Protein AF-A0A8D8AN85-F1 (afdb_monomer_lite)

Organism: Culex pipiens (NCBI:txid7175)

pLDDT: mean 77.82, std 20.64, range [34.81, 96.94]

Sequence (160 aa):
MSGNPPTPKMPLSTSNVANVPRAAAPIHPDADTSFLEMVLDAHEATPARGIRVDQIRAFLRMRYQVPEATIEQILLPTIEFAVEAEMLLKVGGRKTLPQSWATRPNPSFVLKLLRRVRLEARAVLAAAAAAEGTTGGLKRKAGGEERTSPGGSGGKMARI

Secondary structure (DSSP, 8-state):
--PPPPPPPPP---TT-TTSPPPPPP-PPPTT--HHHHHHHHHHTS-TT-EEHHHHHHHHHHHS---HHHHHHHHHHHHHHHHHTTSEEEEES-TT-GGG-EEEE-HHHHHHHHHHHHHHHHHHHHHHHHHHHHHTT-----------------------

Structure (mmCIF, N/CA/C/O backbone):
data_AF-A0A8D8AN85-F1
#
_entry.id   AF-A0A8D8AN85-F1
#
loop_
_atom_site.group_PDB
_atom_site.id
_atom_site.type_symbol
_atom_site.label_atom_id
_atom_site.label_alt_id
_atom_site.label_comp_id
_atom_site.label_asym_id
_atom_site.label_entity_id
_atom_site.label_seq_id
_atom_site.pdbx_PDB_ins_code
_atom_site.Cartn_x
_atom_site.Cartn_y
_atom_site.Cartn_z
_atom_site.occupancy
_atom_site.B_iso_or_equiv
_atom_site.auth_seq_id
_atom_site.auth_comp_id
_atom_site.auth_asym_id
_atom_site.auth_atom_id
_atom_site.pdbx_PDB_model_num
ATOM 1 N N . MET A 1 1 ? -56.002 -37.310 34.630 1.00 50.75 1 MET A N 1
ATOM 2 C CA . MET A 1 1 ? -54.704 -37.111 33.953 1.00 50.75 1 MET A CA 1
ATOM 3 C C . MET A 1 1 ? -54.892 -37.409 32.476 1.00 50.75 1 MET A C 1
ATOM 5 O O . MET A 1 1 ? -55.300 -38.515 32.168 1.00 50.75 1 MET A O 1
ATOM 9 N N . SER A 1 2 ? -54.673 -36.440 31.588 1.00 44.78 2 SER A N 1
ATOM 10 C CA . SER A 1 2 ? -54.595 -36.683 30.139 1.00 44.78 2 SER A CA 1
ATOM 11 C C . SER A 1 2 ? -53.798 -35.543 29.510 1.00 44.78 2 SER A C 1
ATOM 13 O O . SER A 1 2 ? -54.338 -34.471 29.249 1.00 44.78 2 SER A O 1
ATOM 15 N N . GLY A 1 3 ? -52.487 -35.743 29.384 1.00 47.44 3 GLY A N 1
ATOM 16 C CA . GLY A 1 3 ? -51.592 -34.831 28.678 1.00 47.44 3 GLY A CA 1
ATOM 17 C C . GLY A 1 3 ? -51.562 -35.189 27.197 1.00 47.44 3 GLY A C 1
ATOM 18 O O . GLY A 1 3 ? -51.376 -36.353 26.852 1.00 47.44 3 GLY A O 1
ATOM 19 N N . ASN A 1 4 ? -51.744 -34.200 26.325 1.00 58.19 4 ASN A N 1
ATOM 20 C CA . ASN A 1 4 ? -51.480 -34.370 24.898 1.00 58.19 4 ASN A CA 1
ATOM 21 C C . ASN A 1 4 ? -49.977 -34.628 24.677 1.00 58.19 4 ASN A C 1
ATOM 23 O O . ASN A 1 4 ? -49.159 -33.947 25.303 1.00 58.19 4 ASN A O 1
ATOM 27 N N . PRO A 1 5 ? -49.584 -35.562 23.791 1.00 64.19 5 PRO A N 1
ATOM 28 C CA . PRO A 1 5 ? -48.179 -35.753 23.459 1.00 64.19 5 PRO A CA 1
ATOM 29 C C . PRO A 1 5 ? -47.661 -34.579 22.603 1.00 64.19 5 PRO A C 1
ATOM 31 O O . PRO A 1 5 ? -48.401 -34.056 21.764 1.00 64.19 5 PRO A O 1
ATOM 34 N N . PRO A 1 6 ? -46.401 -34.145 22.782 1.00 61.59 6 PRO A N 1
ATOM 35 C CA . PRO A 1 6 ? -45.819 -33.091 21.964 1.00 61.59 6 PRO A CA 1
ATOM 36 C C . PRO A 1 6 ? -45.509 -33.613 20.554 1.00 61.59 6 PRO A C 1
ATOM 38 O O . PRO A 1 6 ? -44.941 -34.690 20.378 1.00 61.59 6 PRO A O 1
ATOM 41 N N . THR A 1 7 ? -45.861 -32.828 19.538 1.00 62.62 7 THR A N 1
ATOM 42 C CA . THR A 1 7 ? -45.516 -33.093 18.134 1.00 62.62 7 THR A CA 1
ATOM 43 C C . THR A 1 7 ? -43.997 -33.045 17.915 1.00 62.62 7 THR A C 1
ATOM 45 O O . THR A 1 7 ? -43.341 -32.148 18.461 1.00 62.62 7 THR A O 1
ATOM 48 N N . PRO A 1 8 ? -43.416 -33.935 17.089 1.00 58.72 8 PRO A N 1
ATOM 49 C CA . PRO A 1 8 ? -41.987 -33.915 16.798 1.00 58.72 8 PRO A CA 1
ATOM 50 C C . PRO A 1 8 ? -41.618 -32.654 16.005 1.00 58.72 8 PRO A C 1
ATOM 52 O O . PRO A 1 8 ? -42.179 -32.373 14.946 1.00 58.72 8 PRO A O 1
ATOM 55 N N . LYS A 1 9 ? -40.661 -31.878 16.526 1.00 62.41 9 LYS A N 1
ATOM 56 C CA . LYS A 1 9 ? -40.075 -30.731 15.823 1.00 62.41 9 LYS A CA 1
ATOM 57 C C . LYS A 1 9 ? -39.279 -31.258 14.628 1.00 62.41 9 LYS A C 1
ATOM 59 O O . LYS A 1 9 ? -38.324 -32.007 14.818 1.00 62.41 9 LYS A O 1
ATOM 64 N N . MET A 1 10 ? -39.667 -30.872 13.412 1.00 55.31 10 MET A N 1
ATOM 65 C CA . MET A 1 10 ? -38.862 -31.130 12.216 1.00 55.31 10 MET A CA 1
ATOM 66 C C . MET A 1 10 ? -37.468 -30.504 12.398 1.00 55.31 10 MET A C 1
ATOM 68 O O . MET A 1 10 ? -37.383 -29.358 12.854 1.00 55.31 10 MET A O 1
ATOM 72 N N . PRO A 1 11 ? -36.374 -31.206 12.057 1.00 57.12 11 PRO A N 1
ATOM 73 C CA . PRO A 1 11 ? -35.061 -30.585 12.024 1.00 57.12 11 PRO A CA 1
ATOM 74 C C . PRO A 1 11 ? -35.061 -29.492 10.950 1.00 57.12 11 PRO A C 1
ATOM 76 O O . PRO A 1 11 ? -35.417 -29.732 9.796 1.00 57.12 11 PRO A O 1
ATOM 79 N N . LEU A 1 12 ? -34.683 -28.274 11.345 1.00 56.00 12 LEU A N 1
ATOM 80 C CA . LEU A 1 12 ? -34.448 -27.169 10.422 1.00 56.00 12 LEU A CA 1
ATOM 81 C C . LEU A 1 12 ? -33.347 -27.597 9.449 1.00 56.00 12 LEU A C 1
ATOM 83 O O . LEU A 1 12 ? -32.202 -27.809 9.844 1.00 56.00 12 LEU A O 1
ATOM 87 N N . SER A 1 13 ? -33.726 -27.759 8.185 1.00 48.78 13 SER A N 1
ATOM 88 C CA . SER A 1 13 ? -32.829 -28.102 7.089 1.00 48.78 13 SER A CA 1
ATOM 89 C C . SER A 1 13 ? -31.703 -27.064 7.009 1.00 48.78 13 SER A C 1
ATOM 91 O O . SER A 1 13 ? -31.940 -25.899 6.691 1.00 48.78 13 SER A O 1
ATOM 93 N N . THR A 1 14 ? -30.465 -27.463 7.307 1.00 56.78 14 THR A N 1
ATOM 94 C CA . THR A 1 14 ? -29.258 -26.611 7.296 1.00 56.78 14 THR A CA 1
ATOM 95 C C . THR A 1 14 ? -28.719 -26.373 5.877 1.00 56.78 14 THR A C 1
ATOM 97 O O . THR A 1 14 ? -27.522 -26.213 5.648 1.00 56.78 14 THR A O 1
ATOM 100 N N . SER A 1 15 ? -29.612 -26.324 4.890 1.00 52.38 15 SER A N 1
ATOM 101 C CA . SER A 1 15 ? -29.305 -26.369 3.457 1.00 52.38 15 SER A CA 1
ATOM 102 C C . SER A 1 15 ? -28.877 -25.024 2.840 1.00 52.38 15 SER A C 1
ATOM 104 O O . SER A 1 15 ? -29.110 -24.804 1.658 1.00 52.38 15 SER A O 1
ATOM 106 N N . ASN A 1 16 ? -28.240 -24.112 3.583 1.00 49.38 16 ASN A N 1
ATOM 107 C CA . ASN A 1 16 ? -27.803 -22.813 3.031 1.00 49.38 16 ASN A CA 1
ATOM 108 C C . ASN A 1 16 ? -26.327 -22.462 3.299 1.00 49.38 16 ASN A C 1
ATOM 110 O O . ASN A 1 16 ? -25.938 -21.302 3.202 1.00 49.38 16 ASN A O 1
ATOM 114 N N . VAL A 1 17 ? -25.471 -23.445 3.593 1.00 50.28 17 VAL A N 1
ATOM 115 C CA . VAL A 1 17 ? -24.022 -23.201 3.792 1.00 50.28 17 VAL A CA 1
ATOM 116 C C . VAL A 1 17 ? -23.246 -23.135 2.461 1.00 50.28 17 VAL A C 1
ATOM 118 O O . VAL A 1 17 ? -22.105 -22.687 2.424 1.00 50.28 17 VAL A O 1
ATOM 121 N N . ALA A 1 18 ? -23.858 -23.523 1.338 1.00 49.28 18 ALA A N 1
ATOM 122 C CA . ALA A 1 18 ? -23.151 -23.727 0.070 1.00 49.28 18 ALA A CA 1
ATOM 123 C C . ALA A 1 18 ? -22.724 -22.446 -0.677 1.00 49.28 18 ALA A C 1
ATOM 125 O O . ALA A 1 18 ? -22.017 -22.556 -1.673 1.00 49.28 18 ALA A O 1
ATOM 126 N N . ASN A 1 19 ? -23.122 -21.248 -0.226 1.00 46.88 19 ASN A N 1
ATOM 127 C CA . ASN A 1 19 ? -22.824 -19.997 -0.939 1.00 46.88 19 ASN A CA 1
ATOM 128 C C . ASN A 1 19 ? -22.096 -18.943 -0.091 1.00 46.88 19 ASN A C 1
ATOM 130 O O . ASN A 1 19 ? -22.122 -17.756 -0.409 1.00 46.88 19 ASN A O 1
ATOM 134 N N . VAL A 1 20 ? -21.450 -19.360 1.002 1.00 43.75 20 VAL A N 1
ATOM 135 C CA . VAL A 1 20 ? -20.512 -18.484 1.710 1.00 43.75 20 VAL A CA 1
ATOM 136 C C . VAL A 1 20 ? -19.201 -18.501 0.921 1.00 43.75 20 VAL A C 1
ATOM 138 O O . VAL A 1 20 ? -18.633 -19.585 0.754 1.00 43.75 20 VAL A O 1
ATOM 141 N N . PRO A 1 21 ? -18.697 -17.352 0.424 1.00 45.38 21 PRO A N 1
ATOM 142 C CA . PRO A 1 21 ? -17.372 -17.289 -0.176 1.00 45.38 21 PRO A CA 1
ATOM 143 C C . PRO A 1 21 ? -16.379 -17.902 0.806 1.00 45.38 21 PRO A C 1
ATOM 145 O O . PRO A 1 21 ? -16.277 -17.451 1.950 1.00 45.38 21 PRO A O 1
ATOM 148 N N . ARG A 1 22 ? -15.697 -18.973 0.389 1.00 50.25 22 ARG A N 1
ATOM 149 C CA . ARG A 1 22 ? -14.698 -19.646 1.218 1.00 50.25 22 ARG A CA 1
ATOM 150 C C . ARG A 1 22 ? -13.700 -18.584 1.669 1.00 50.25 22 ARG A C 1
ATOM 152 O O . ARG A 1 22 ? -13.060 -17.966 0.820 1.00 50.25 22 ARG A O 1
ATOM 159 N N . ALA A 1 23 ? -13.608 -18.350 2.980 1.00 57.19 23 ALA A N 1
ATOM 160 C CA . ALA A 1 23 ? -12.613 -17.446 3.539 1.00 57.19 23 ALA A CA 1
ATOM 161 C C . ALA A 1 23 ? -11.253 -17.841 2.952 1.00 57.19 23 ALA A C 1
ATOM 163 O O . ALA A 1 23 ? -10.874 -19.015 3.016 1.00 57.19 23 ALA A O 1
ATOM 164 N N . ALA A 1 24 ? -10.586 -16.897 2.287 1.00 62.91 24 ALA A N 1
ATOM 165 C CA . ALA A 1 24 ? -9.311 -17.163 1.645 1.00 62.91 24 ALA A CA 1
ATOM 166 C C . ALA A 1 24 ? -8.357 -17.733 2.706 1.00 62.91 24 ALA A C 1
ATOM 168 O O . ALA A 1 24 ? -8.213 -17.143 3.777 1.00 62.91 24 ALA A O 1
ATOM 169 N N . ALA A 1 25 ? -7.778 -18.910 2.445 1.00 69.06 25 ALA A N 1
ATOM 170 C CA . ALA A 1 25 ? -6.930 -19.602 3.416 1.00 69.06 25 ALA A CA 1
ATOM 171 C C . ALA A 1 25 ? -5.777 -18.689 3.876 1.00 69.06 25 ALA A C 1
ATOM 173 O O . ALA A 1 25 ? -5.333 -17.859 3.091 1.00 69.06 25 ALA A O 1
ATOM 174 N N . PRO A 1 26 ? -5.266 -18.796 5.104 1.00 76.50 26 PRO A N 1
ATOM 175 C CA . PRO A 1 26 ? -4.106 -18.003 5.498 1.00 76.50 26 PRO A CA 1
ATOM 176 C C . PRO A 1 26 ? -2.914 -18.222 4.547 1.00 76.50 26 PRO A C 1
ATOM 178 O O . PRO A 1 26 ? -2.685 -19.347 4.102 1.00 76.50 26 PRO A O 1
ATOM 181 N N . ILE A 1 27 ? -2.184 -17.155 4.223 1.00 79.12 27 ILE A N 1
ATOM 182 C CA . ILE A 1 27 ? -0.907 -17.191 3.503 1.00 79.12 27 ILE A CA 1
ATOM 183 C C . ILE A 1 27 ? 0.204 -16.915 4.513 1.00 79.12 27 ILE A C 1
ATOM 185 O O . ILE A 1 27 ? 0.104 -15.977 5.303 1.00 79.12 27 ILE A O 1
ATOM 189 N N . HIS A 1 28 ? 1.284 -17.687 4.449 1.00 72.38 28 HIS A N 1
ATOM 190 C CA . HIS A 1 28 ? 2.551 -17.263 5.030 1.00 72.38 28 HIS A CA 1
ATOM 191 C C . HIS A 1 28 ? 3.303 -16.433 3.986 1.00 72.38 28 HIS A C 1
ATOM 193 O O . HIS A 1 28 ? 3.537 -16.960 2.900 1.00 72.38 28 HIS A O 1
ATOM 199 N N . PRO A 1 29 ? 3.620 -15.157 4.267 1.00 75.62 29 PRO A N 1
ATOM 200 C CA . PRO A 1 29 ? 4.370 -14.335 3.326 1.00 75.62 29 PRO A CA 1
ATOM 201 C C . PRO A 1 29 ? 5.726 -14.988 3.032 1.00 75.62 29 PRO A C 1
ATOM 203 O O . PRO A 1 29 ? 6.343 -15.566 3.934 1.00 75.62 29 PRO A O 1
ATOM 206 N N . ASP A 1 30 ? 6.180 -14.900 1.782 1.00 79.25 30 ASP A N 1
ATOM 207 C CA . ASP A 1 30 ? 7.530 -15.324 1.418 1.00 79.25 30 ASP A CA 1
ATOM 208 C C . ASP A 1 30 ? 8.557 -14.440 2.144 1.00 79.25 30 ASP A C 1
ATOM 210 O O . ASP A 1 30 ? 8.244 -13.327 2.574 1.00 79.25 30 ASP A O 1
ATOM 214 N N . ALA A 1 31 ? 9.802 -14.910 2.273 1.00 73.75 31 ALA A N 1
ATOM 215 C CA . ALA A 1 31 ? 10.853 -14.173 2.986 1.00 73.75 31 ALA A CA 1
ATOM 216 C C . ALA A 1 31 ? 11.089 -12.753 2.430 1.00 73.75 31 ALA A C 1
ATOM 218 O O . ALA A 1 31 ? 11.493 -11.861 3.175 1.00 73.75 31 ALA A O 1
ATOM 219 N N . ASP A 1 32 ? 10.791 -12.552 1.146 1.00 79.62 32 ASP A N 1
ATOM 220 C CA . ASP A 1 32 ? 10.975 -11.287 0.440 1.00 79.62 32 ASP A CA 1
ATOM 221 C C . ASP A 1 32 ? 9.716 -10.402 0.437 1.00 79.62 32 ASP A C 1
ATOM 223 O O . ASP A 1 32 ? 9.782 -9.257 -0.006 1.00 79.62 32 ASP A O 1
ATOM 227 N N . THR A 1 33 ? 8.570 -10.896 0.933 1.00 84.56 33 THR A N 1
ATOM 228 C CA . THR A 1 33 ? 7.322 -10.119 0.930 1.00 84.56 33 THR A CA 1
ATOM 229 C C . THR A 1 33 ? 7.411 -8.971 1.929 1.00 84.56 33 THR A C 1
ATOM 231 O O . THR A 1 33 ? 7.499 -9.169 3.145 1.00 84.56 33 THR A O 1
ATOM 234 N N . SER A 1 34 ? 7.345 -7.740 1.428 1.00 91.88 34 SER A N 1
ATOM 235 C CA . SER A 1 34 ? 7.425 -6.559 2.286 1.00 91.88 34 SER A CA 1
ATOM 236 C C . SER A 1 34 ? 6.095 -6.267 2.993 1.00 91.88 34 SER A C 1
ATOM 238 O O . SER A 1 34 ? 5.009 -6.611 2.525 1.00 91.88 34 SER A O 1
ATOM 240 N N . PHE A 1 35 ? 6.143 -5.557 4.127 1.00 93.88 35 PHE A N 1
ATOM 241 C CA . PHE A 1 35 ? 4.910 -5.143 4.810 1.00 93.88 35 PHE A CA 1
ATOM 242 C C . PHE A 1 35 ? 4.037 -4.224 3.943 1.00 93.88 35 PHE A C 1
ATOM 244 O O . PHE A 1 35 ? 2.809 -4.287 3.999 1.00 93.88 35 PHE A O 1
ATOM 251 N N . LEU A 1 36 ? 4.670 -3.407 3.099 1.00 94.81 36 LEU A N 1
ATOM 252 C CA . LEU A 1 36 ? 3.977 -2.571 2.129 1.00 94.81 36 LEU A CA 1
ATOM 253 C C . LEU A 1 36 ? 3.245 -3.409 1.076 1.00 94.81 36 LEU A C 1
ATOM 255 O O . LEU A 1 36 ? 2.103 -3.092 0.762 1.00 94.81 36 LEU A O 1
ATOM 259 N N . GLU A 1 37 ? 3.851 -4.484 0.571 1.00 94.00 37 GLU A N 1
ATOM 260 C CA . GLU A 1 37 ? 3.186 -5.410 -0.357 1.00 94.00 37 GLU A CA 1
ATOM 261 C C . GLU A 1 37 ? 1.944 -6.032 0.275 1.00 94.00 37 GLU A C 1
ATOM 263 O O . GLU A 1 37 ? 0.865 -5.935 -0.297 1.00 94.00 37 GLU A O 1
ATOM 268 N N . MET A 1 38 ? 2.037 -6.518 1.516 1.00 95.06 38 MET A N 1
ATOM 269 C CA . MET A 1 38 ? 0.866 -7.049 2.226 1.00 95.06 38 MET A CA 1
ATOM 270 C C . MET A 1 38 ? -0.257 -6.006 2.389 1.00 95.06 38 MET A C 1
ATOM 272 O O . MET A 1 38 ? -1.446 -6.335 2.337 1.00 95.06 38 MET A O 1
ATOM 276 N N . VAL A 1 39 ? 0.099 -4.730 2.584 1.00 95.19 39 VAL A N 1
ATOM 277 C CA . VAL A 1 39 ? -0.860 -3.614 2.614 1.00 95.19 39 VAL A CA 1
ATOM 278 C C . VAL A 1 39 ? -1.465 -3.360 1.230 1.00 95.19 39 VAL A C 1
ATOM 280 O O . VAL A 1 39 ? -2.663 -3.083 1.135 1.00 95.19 39 VAL A O 1
ATOM 283 N N . LEU A 1 40 ? -0.678 -3.437 0.157 1.00 93.69 40 LEU A N 1
ATOM 284 C CA . LEU A 1 40 ? -1.161 -3.283 -1.218 1.00 93.69 40 LEU A CA 1
ATOM 285 C C . LEU A 1 40 ? -2.085 -4.439 -1.626 1.00 93.69 40 LEU A C 1
ATOM 287 O O . LEU A 1 40 ? -3.133 -4.177 -2.214 1.00 93.69 40 LEU A O 1
ATOM 291 N N . ASP A 1 41 ? -1.801 -5.666 -1.198 1.00 93.81 41 ASP A N 1
ATOM 292 C CA . ASP A 1 41 ? -2.677 -6.823 -1.416 1.00 93.81 41 ASP A CA 1
ATOM 293 C C . ASP A 1 41 ? -4.045 -6.636 -0.756 1.00 93.81 41 ASP A C 1
ATOM 295 O O . ASP A 1 41 ? -5.077 -7.014 -1.313 1.00 93.81 41 ASP A O 1
ATOM 299 N N . ALA A 1 42 ? -4.092 -5.991 0.416 1.00 94.50 42 ALA A N 1
ATOM 300 C CA . ALA A 1 42 ? -5.360 -5.648 1.057 1.00 94.50 42 ALA A CA 1
ATOM 301 C C . ALA A 1 42 ? -6.208 -4.716 0.171 1.00 94.50 42 ALA A C 1
ATOM 303 O O . ALA A 1 42 ? -7.437 -4.838 0.125 1.00 94.50 42 ALA A O 1
ATOM 304 N N . HIS A 1 43 ? -5.561 -3.793 -0.550 1.00 93.94 43 HIS A N 1
ATOM 305 C CA . HIS A 1 43 ? -6.238 -2.911 -1.498 1.00 93.94 43 HIS A CA 1
ATOM 306 C C . HIS A 1 43 ? -6.704 -3.664 -2.746 1.00 93.94 43 HIS A C 1
ATOM 308 O O . HIS A 1 43 ? -7.794 -3.373 -3.231 1.00 93.94 43 HIS A O 1
ATOM 314 N N . GLU A 1 44 ? -5.922 -4.623 -3.245 1.00 91.31 44 GLU A N 1
ATOM 315 C CA . GLU A 1 44 ? -6.310 -5.473 -4.378 1.00 91.31 44 GLU A CA 1
ATOM 316 C C . GLU A 1 44 ? -7.513 -6.365 -4.035 1.00 91.31 44 GLU A C 1
ATOM 318 O O . GLU A 1 44 ? -8.443 -6.502 -4.829 1.00 91.31 44 GLU A O 1
ATOM 323 N N . ALA A 1 45 ? -7.551 -6.899 -2.813 1.00 89.81 45 ALA A N 1
ATOM 324 C CA . ALA A 1 45 ? -8.644 -7.736 -2.327 1.00 89.81 45 ALA A CA 1
ATOM 325 C C . ALA A 1 45 ? -9.950 -6.966 -2.036 1.00 89.81 45 ALA A C 1
ATOM 327 O O . ALA A 1 45 ? -10.972 -7.585 -1.722 1.00 89.81 45 ALA A O 1
ATOM 328 N N . THR A 1 46 ? -9.943 -5.630 -2.113 1.00 85.56 46 THR A N 1
ATOM 329 C CA . THR A 1 46 ? -11.075 -4.776 -1.725 1.00 85.56 46 THR A CA 1
ATOM 330 C C . THR A 1 46 ? -11.653 -4.022 -2.931 1.00 85.56 46 THR A C 1
ATOM 332 O O . THR A 1 46 ? -10.910 -3.580 -3.805 1.00 85.56 46 THR A O 1
ATOM 335 N N . PRO A 1 47 ? -12.983 -3.803 -3.007 1.00 74.62 47 PRO A N 1
ATOM 336 C CA . PRO A 1 47 ? -13.590 -3.045 -4.101 1.00 74.62 47 PRO A CA 1
ATOM 337 C C . PRO A 1 47 ? -13.023 -1.623 -4.264 1.00 74.62 47 PRO A C 1
ATOM 339 O O . PRO A 1 47 ? -12.660 -0.957 -3.295 1.00 74.62 47 PRO A O 1
ATOM 342 N N . ALA A 1 48 ? -13.070 -1.101 -5.495 1.00 73.88 48 ALA A N 1
ATOM 343 C CA . ALA A 1 48 ? -12.385 0.121 -5.954 1.00 73.88 48 ALA A CA 1
ATOM 344 C C . ALA A 1 48 ? -12.705 1.451 -5.225 1.00 73.88 48 ALA A C 1
ATOM 346 O O . ALA A 1 48 ? -12.147 2.496 -5.569 1.00 73.88 48 ALA A O 1
ATOM 347 N N . ARG A 1 49 ? -13.599 1.457 -4.229 1.00 83.62 49 ARG A N 1
ATOM 348 C CA . ARG A 1 49 ? -13.975 2.660 -3.460 1.00 83.62 49 ARG A CA 1
ATOM 349 C C . ARG A 1 49 ? -12.944 3.051 -2.394 1.00 83.62 49 ARG A C 1
ATOM 351 O O . ARG A 1 49 ? -13.061 4.129 -1.819 1.00 83.62 49 ARG A O 1
ATOM 358 N N . GLY A 1 50 ? -11.932 2.214 -2.181 1.00 89.62 50 GLY A N 1
ATOM 359 C CA . GLY A 1 50 ? -10.916 2.382 -1.150 1.00 89.62 50 GLY A CA 1
ATOM 360 C C . GLY A 1 50 ? -11.217 1.556 0.097 1.00 89.62 50 GLY A C 1
ATOM 361 O O . GLY A 1 50 ? -12.347 1.122 0.323 1.00 89.62 50 GLY A O 1
ATOM 362 N N . ILE A 1 51 ? -10.182 1.341 0.897 1.00 95.38 51 ILE A N 1
ATOM 363 C CA . ILE A 1 51 ? -10.188 0.499 2.092 1.00 95.38 51 ILE A CA 1
ATOM 364 C C . ILE A 1 51 ? -9.813 1.343 3.313 1.00 95.38 51 ILE A C 1
ATOM 366 O O . ILE A 1 51 ? -8.954 2.222 3.227 1.00 95.38 51 ILE A O 1
ATOM 370 N N . ARG A 1 52 ? -10.483 1.121 4.449 1.00 96.00 52 ARG A N 1
ATOM 371 C CA . ARG A 1 52 ? -10.133 1.790 5.713 1.00 96.00 52 ARG A CA 1
ATOM 372 C C . ARG A 1 52 ? -8.929 1.134 6.376 1.00 96.00 52 ARG A C 1
ATOM 374 O O . ARG A 1 52 ? -8.768 -0.080 6.283 1.00 96.00 52 ARG A O 1
ATOM 381 N N . VAL A 1 53 ? -8.152 1.902 7.134 1.00 95.75 53 VAL A N 1
ATOM 382 C CA . VAL A 1 53 ? -6.992 1.385 7.886 1.00 95.75 53 VAL A CA 1
ATOM 383 C C . VAL A 1 53 ? -7.368 0.226 8.819 1.00 95.75 53 VAL A C 1
ATOM 385 O O . VAL A 1 53 ? -6.673 -0.784 8.866 1.00 95.75 53 VAL A O 1
ATOM 388 N N . ASP A 1 54 ? -8.508 0.306 9.500 1.00 95.06 54 ASP A N 1
ATOM 389 C CA . ASP A 1 54 ? -9.052 -0.764 10.348 1.00 95.06 54 ASP A CA 1
ATOM 390 C C . ASP A 1 54 ? -9.392 -2.045 9.559 1.00 95.06 54 ASP A C 1
ATOM 392 O O . ASP A 1 54 ? -9.244 -3.154 10.077 1.00 95.06 54 ASP A O 1
ATOM 396 N N . GLN A 1 55 ? -9.781 -1.918 8.287 1.00 95.19 55 GLN A N 1
ATOM 397 C CA . GLN A 1 55 ? -10.002 -3.064 7.400 1.00 95.19 55 GLN A CA 1
ATOM 398 C C . GLN A 1 55 ? -8.679 -3.655 6.898 1.00 95.19 55 GLN A C 1
ATOM 400 O O . GLN A 1 55 ? -8.559 -4.876 6.853 1.00 95.19 55 GLN A O 1
ATOM 405 N N . ILE A 1 56 ? -7.675 -2.820 6.598 1.00 96.06 56 ILE A N 1
ATOM 406 C CA . ILE A 1 56 ? -6.315 -3.284 6.271 1.00 96.06 56 ILE A CA 1
ATOM 407 C C . ILE A 1 56 ? -5.744 -4.073 7.456 1.00 96.06 56 ILE A C 1
ATOM 409 O O . ILE A 1 56 ? -5.284 -5.196 7.284 1.00 96.06 56 ILE A O 1
ATOM 413 N N . ARG A 1 57 ? -5.856 -3.542 8.681 1.00 96.06 57 ARG A N 1
ATOM 414 C CA . ARG A 1 57 ? -5.455 -4.235 9.917 1.00 96.06 57 ARG A CA 1
ATOM 415 C C . ARG A 1 57 ? -6.107 -5.616 10.026 1.00 96.06 57 ARG A C 1
ATOM 417 O O . ARG A 1 57 ? -5.427 -6.603 10.294 1.00 96.06 57 ARG A O 1
ATOM 424 N N . ALA A 1 58 ? -7.422 -5.696 9.812 1.00 94.75 58 ALA A N 1
ATOM 425 C CA . ALA A 1 58 ? -8.142 -6.967 9.847 1.00 94.75 58 ALA A CA 1
ATOM 426 C C . ALA A 1 58 ? -7.669 -7.930 8.746 1.00 94.75 58 ALA A C 1
ATOM 428 O O . ALA A 1 58 ? -7.494 -9.117 9.014 1.00 94.75 58 ALA A O 1
ATOM 429 N N . PHE A 1 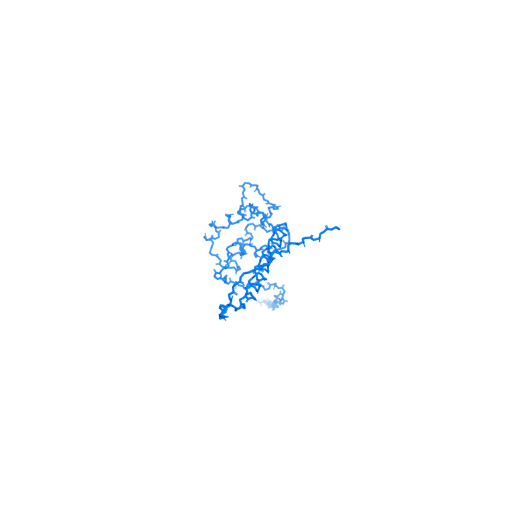59 ? -7.412 -7.429 7.537 1.00 94.94 59 PHE A N 1
ATOM 430 C CA . PHE A 1 59 ? -6.881 -8.227 6.436 1.00 94.94 59 PHE A CA 1
ATOM 431 C C . PHE A 1 59 ? -5.512 -8.824 6.779 1.00 94.94 59 PHE A C 1
ATOM 433 O O . PHE A 1 59 ? -5.334 -10.029 6.649 1.00 94.94 59 PHE A O 1
ATOM 440 N N . LEU A 1 60 ? -4.580 -8.022 7.299 1.00 95.12 60 LEU A N 1
ATOM 441 C CA . LEU A 1 60 ? -3.239 -8.478 7.685 1.00 95.12 60 LEU A CA 1
ATOM 442 C C . LEU A 1 60 ? -3.282 -9.568 8.766 1.00 95.12 60 LEU A C 1
ATOM 444 O O . LEU A 1 60 ? -2.563 -10.562 8.672 1.00 95.12 60 LEU A O 1
ATOM 448 N N . ARG A 1 61 ? -4.177 -9.434 9.753 1.00 94.69 61 ARG A N 1
ATOM 449 C CA . ARG A 1 61 ? -4.395 -10.472 10.773 1.00 94.69 61 ARG A CA 1
ATOM 450 C C . ARG A 1 61 ? -4.946 -11.767 10.192 1.00 94.69 61 ARG A C 1
ATOM 452 O O . ARG A 1 61 ? -4.502 -12.846 10.562 1.00 94.69 61 ARG A O 1
ATOM 459 N N . MET A 1 62 ? -5.948 -11.671 9.325 1.00 91.56 62 MET A N 1
ATOM 460 C CA . MET A 1 62 ? -6.681 -12.849 8.857 1.00 91.56 62 MET A CA 1
ATOM 461 C C . MET A 1 62 ? -5.951 -13.569 7.721 1.00 91.56 62 MET A C 1
ATOM 463 O O . MET A 1 62 ? -5.924 -14.797 7.690 1.00 91.56 62 MET A O 1
ATOM 467 N N . ARG A 1 63 ? -5.369 -12.808 6.788 1.00 90.62 63 ARG A N 1
ATOM 468 C CA . ARG A 1 63 ? -4.709 -13.333 5.591 1.00 90.62 63 ARG A CA 1
ATOM 469 C C . ARG A 1 63 ? -3.261 -13.704 5.861 1.00 90.62 63 ARG A C 1
ATOM 471 O O . ARG A 1 63 ? -2.878 -14.796 5.477 1.00 90.62 63 ARG A O 1
ATOM 478 N N . TYR A 1 64 ? -2.502 -12.839 6.530 1.00 91.00 64 TYR A N 1
ATOM 479 C CA . TYR A 1 64 ? -1.058 -13.009 6.735 1.00 91.00 64 TYR A CA 1
ATOM 480 C C . TYR A 1 64 ? -0.675 -13.434 8.157 1.00 91.00 64 TYR A C 1
ATOM 482 O O . TYR A 1 64 ? 0.499 -13.666 8.429 1.00 91.00 64 TYR A O 1
ATOM 490 N N . GLN A 1 65 ? -1.649 -13.535 9.072 1.00 91.94 65 GLN A N 1
ATOM 491 C CA . GLN A 1 65 ? -1.426 -13.887 10.481 1.00 91.94 65 GLN A CA 1
ATOM 492 C C . GLN A 1 65 ? -0.383 -12.998 11.176 1.00 91.94 65 GLN A C 1
ATO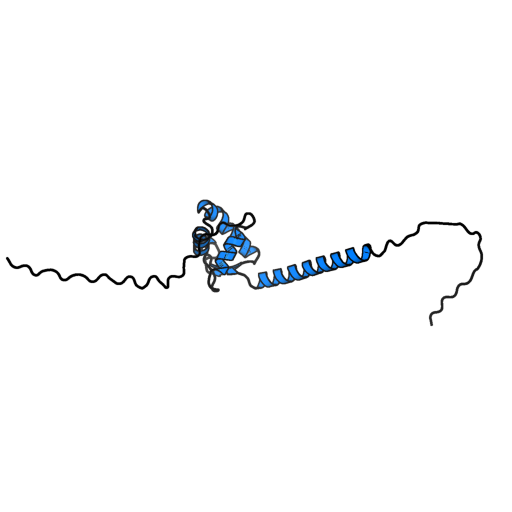M 494 O O . GLN A 1 65 ? 0.299 -13.430 12.104 1.00 91.94 65 GLN A O 1
ATOM 499 N N . VAL A 1 66 ? -0.264 -11.738 10.742 1.00 92.06 66 VAL A N 1
ATOM 500 C CA . VAL A 1 66 ? 0.697 -10.805 11.335 1.00 92.06 66 VAL A CA 1
ATOM 501 C C . VAL A 1 66 ? 0.297 -10.530 12.793 1.00 92.06 66 VAL A C 1
ATOM 503 O O . VAL A 1 66 ? -0.877 -10.234 13.048 1.00 92.06 66 VAL A O 1
ATOM 506 N N . PRO A 1 67 ? 1.234 -10.595 13.760 1.00 94.38 67 PRO A N 1
ATOM 507 C CA . PRO A 1 67 ? 0.940 -10.279 15.154 1.00 94.38 67 PRO A CA 1
ATOM 508 C C . PRO A 1 67 ? 0.402 -8.853 15.319 1.00 94.38 67 PRO A C 1
ATOM 510 O O . PRO A 1 67 ? 0.952 -7.913 14.747 1.00 94.38 67 PRO A O 1
ATOM 513 N N . GLU A 1 68 ? -0.632 -8.665 16.148 1.00 93.31 68 GLU A N 1
ATOM 514 C CA . GLU A 1 68 ? -1.259 -7.344 16.346 1.00 93.31 68 GLU A CA 1
ATOM 515 C C . GLU A 1 68 ? -0.237 -6.292 16.804 1.00 93.31 68 GLU A C 1
ATOM 517 O O . GLU A 1 68 ? -0.222 -5.189 16.269 1.00 93.31 68 GLU A O 1
ATOM 522 N N . ALA A 1 69 ? 0.685 -6.662 17.700 1.00 94.25 69 ALA A N 1
ATOM 523 C CA . ALA A 1 69 ? 1.756 -5.776 18.161 1.00 94.25 69 ALA A CA 1
ATOM 524 C C . ALA A 1 69 ? 2.634 -5.260 17.008 1.00 94.25 69 ALA A C 1
ATOM 526 O O . ALA A 1 69 ? 3.025 -4.096 16.996 1.00 94.25 69 ALA A O 1
ATOM 527 N N . THR A 1 70 ? 2.913 -6.109 16.016 1.00 94.88 70 THR A N 1
ATOM 528 C CA . THR A 1 70 ? 3.650 -5.714 14.814 1.00 94.88 70 THR A CA 1
ATOM 529 C C . THR A 1 70 ? 2.813 -4.756 13.976 1.00 94.88 70 THR A C 1
ATOM 531 O O . THR A 1 70 ? 3.301 -3.693 13.607 1.00 94.88 70 THR A O 1
ATOM 534 N N . ILE A 1 71 ? 1.539 -5.081 13.723 1.00 95.88 71 ILE A N 1
ATOM 535 C CA . ILE A 1 71 ? 0.644 -4.229 12.925 1.00 95.88 71 ILE A CA 1
ATOM 536 C C . ILE A 1 71 ? 0.514 -2.833 13.548 1.00 95.88 71 ILE A C 1
ATOM 538 O O . ILE A 1 71 ? 0.582 -1.838 12.829 1.00 95.88 71 ILE A O 1
ATOM 542 N N . GLU A 1 72 ? 0.362 -2.734 14.869 1.00 93.38 72 GLU A N 1
ATOM 543 C CA . GLU A 1 72 ? 0.250 -1.447 15.565 1.00 93.38 72 GLU A CA 1
ATOM 544 C C . GLU A 1 72 ? 1.501 -0.578 15.430 1.00 93.38 72 GLU A C 1
ATOM 546 O O . GLU A 1 72 ? 1.382 0.643 15.331 1.00 93.38 72 GLU A O 1
ATOM 551 N N . GLN A 1 73 ? 2.681 -1.195 15.370 1.00 95.31 73 GLN A N 1
ATOM 552 C CA . GLN A 1 73 ? 3.946 -0.479 15.228 1.00 95.31 73 GLN A CA 1
ATOM 553 C C . GLN A 1 73 ? 4.171 0.050 13.809 1.00 95.31 73 GLN A C 1
ATOM 555 O O . GLN A 1 73 ? 4.689 1.153 13.653 1.00 95.31 73 GLN A O 1
ATOM 560 N N . ILE A 1 74 ? 3.802 -0.717 12.776 1.00 96.62 74 ILE A N 1
ATOM 561 C CA . ILE A 1 74 ? 4.267 -0.433 11.405 1.00 96.62 74 ILE A CA 1
ATOM 562 C C . ILE A 1 74 ? 3.165 -0.068 10.410 1.00 96.62 74 ILE A C 1
ATOM 564 O O . ILE A 1 74 ? 3.473 0.512 9.368 1.00 96.62 74 ILE A O 1
ATOM 568 N N . LEU A 1 75 ? 1.884 -0.325 10.705 1.00 96.31 75 LEU A N 1
ATOM 569 C CA . LEU A 1 75 ? 0.806 -0.043 9.751 1.00 96.31 75 LEU A CA 1
ATOM 570 C C . LEU A 1 75 ? 0.654 1.445 9.445 1.00 96.31 75 LEU A C 1
ATOM 572 O O . LEU A 1 75 ? 0.616 1.814 8.274 1.00 96.31 75 LEU A O 1
A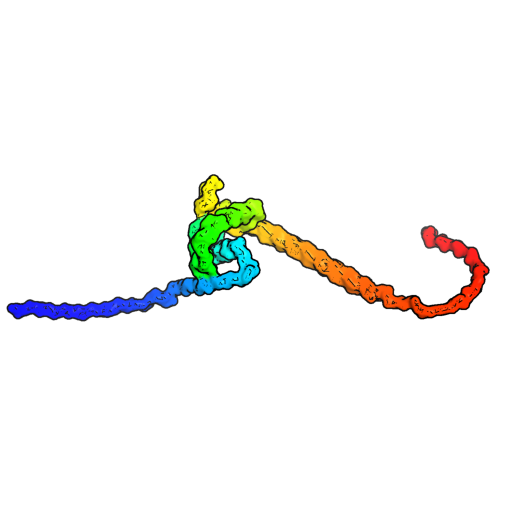TOM 576 N N . LEU A 1 76 ? 0.560 2.295 10.470 1.00 96.31 76 LEU A N 1
ATOM 577 C CA . LEU A 1 76 ? 0.364 3.730 10.245 1.00 96.31 76 LEU A CA 1
ATOM 578 C C . LEU A 1 76 ? 1.556 4.366 9.514 1.00 96.31 76 LEU A C 1
ATOM 580 O O . LEU A 1 76 ? 1.301 4.966 8.470 1.00 96.31 76 LEU A O 1
ATOM 584 N N . PRO A 1 77 ? 2.822 4.147 9.935 1.00 96.19 77 PRO A N 1
ATOM 585 C CA . PRO A 1 77 ? 3.975 4.657 9.193 1.00 96.19 77 PRO A CA 1
ATOM 586 C C . PRO A 1 77 ? 4.014 4.180 7.737 1.00 96.19 77 PRO A C 1
ATOM 588 O O . PRO A 1 77 ? 4.339 4.952 6.840 1.00 96.19 77 PRO A O 1
ATOM 591 N N . THR A 1 78 ? 3.632 2.924 7.474 1.00 96.94 78 THR A N 1
ATOM 592 C CA . THR A 1 78 ? 3.587 2.384 6.104 1.00 96.94 78 THR A CA 1
ATOM 593 C C . THR A 1 78 ? 2.531 3.089 5.252 1.00 96.94 78 THR A C 1
ATOM 595 O O . THR A 1 78 ? 2.787 3.409 4.092 1.00 96.94 78 THR A O 1
ATOM 598 N N . ILE A 1 79 ? 1.342 3.343 5.807 1.00 96.56 79 ILE A N 1
ATOM 599 C CA . ILE A 1 79 ? 0.263 4.047 5.101 1.00 96.56 79 ILE A CA 1
ATOM 600 C C . ILE A 1 79 ? 0.635 5.508 4.845 1.00 96.56 79 ILE A C 1
ATOM 602 O O . ILE A 1 79 ? 0.396 6.004 3.746 1.00 96.56 79 ILE A O 1
ATOM 606 N N . GLU A 1 80 ? 1.225 6.187 5.828 1.00 95.88 80 GLU A N 1
ATOM 607 C CA . GLU A 1 80 ? 1.712 7.562 5.682 1.00 95.88 80 GLU A CA 1
ATOM 608 C C . GLU A 1 80 ? 2.762 7.649 4.578 1.00 95.88 80 GLU A C 1
ATOM 610 O O . GLU A 1 80 ? 2.564 8.389 3.614 1.00 95.88 80 GLU A O 1
ATOM 615 N N . PHE A 1 81 ? 3.790 6.798 4.641 1.00 95.94 81 PHE A N 1
ATOM 616 C CA . PHE A 1 81 ? 4.813 6.698 3.605 1.00 95.94 81 PHE A CA 1
ATOM 617 C C . PHE A 1 81 ? 4.206 6.452 2.220 1.00 95.94 81 PHE A C 1
ATOM 619 O O . PHE A 1 81 ? 4.538 7.141 1.259 1.00 95.94 81 PHE A O 1
ATOM 626 N N . ALA A 1 82 ? 3.286 5.494 2.097 1.00 95.69 82 ALA A N 1
ATOM 627 C CA . ALA A 1 82 ? 2.679 5.159 0.814 1.00 95.69 82 ALA A CA 1
ATOM 628 C C . ALA A 1 82 ? 1.822 6.307 0.250 1.00 95.69 82 ALA A C 1
ATOM 630 O O . ALA A 1 82 ? 1.718 6.455 -0.968 1.00 95.69 82 ALA A O 1
ATOM 631 N N . VAL A 1 83 ? 1.208 7.130 1.103 1.00 95.38 83 VAL A N 1
ATOM 632 C CA . VAL A 1 83 ? 0.488 8.338 0.675 1.00 95.38 83 VAL A CA 1
ATOM 633 C C . VAL A 1 83 ? 1.465 9.444 0.264 1.00 95.38 83 VAL A C 1
ATOM 635 O O . VAL A 1 83 ? 1.262 10.066 -0.777 1.00 95.38 83 VAL A O 1
ATOM 638 N N . GLU A 1 84 ? 2.533 9.666 1.030 1.00 94.88 84 GLU A N 1
ATOM 639 C CA . GLU A 1 84 ? 3.577 10.660 0.732 1.00 94.88 84 GLU A CA 1
ATOM 640 C C . GLU A 1 84 ? 4.340 10.342 -0.558 1.00 94.88 84 GLU A C 1
ATOM 642 O O . GLU A 1 84 ? 4.589 11.228 -1.374 1.00 94.88 84 GLU A O 1
ATOM 647 N N . ALA A 1 85 ? 4.631 9.063 -0.796 1.00 94.50 85 ALA A N 1
ATOM 648 C CA . ALA A 1 85 ? 5.232 8.557 -2.028 1.00 94.50 85 ALA A CA 1
ATOM 649 C C . ALA A 1 85 ? 4.243 8.507 -3.211 1.00 94.50 85 ALA A C 1
ATOM 651 O O . ALA A 1 85 ? 4.571 7.997 -4.284 1.00 94.50 85 ALA A O 1
ATOM 652 N N . GLU A 1 86 ? 3.020 9.011 -3.022 1.00 94.81 86 GLU A N 1
ATOM 653 C CA . GLU A 1 86 ? 1.925 9.002 -3.990 1.00 94.81 86 GLU A CA 1
ATOM 654 C C . GLU A 1 86 ? 1.519 7.600 -4.476 1.00 94.81 86 GLU A C 1
ATOM 656 O O . GLU A 1 86 ? 0.847 7.485 -5.501 1.00 94.81 86 GLU A O 1
ATOM 661 N N . MET A 1 87 ? 1.884 6.528 -3.771 1.00 94.81 87 MET A N 1
ATOM 662 C CA . MET A 1 87 ? 1.472 5.154 -4.091 1.00 94.81 87 MET A CA 1
ATOM 663 C C . MET A 1 87 ? -0.013 4.944 -3.791 1.00 94.81 87 MET A C 1
ATOM 665 O O . MET A 1 87 ? -0.733 4.291 -4.552 1.00 94.81 87 MET A O 1
ATOM 669 N N . LEU A 1 88 ? -0.479 5.539 -2.692 1.00 95.12 88 LEU A N 1
ATOM 670 C CA . LEU A 1 88 ? -1.867 5.529 -2.256 1.00 95.12 88 LEU A CA 1
ATOM 671 C C . LEU A 1 88 ? -2.470 6.934 -2.309 1.00 95.12 88 LEU A C 1
ATOM 673 O O . LEU A 1 88 ? -1.834 7.937 -2.003 1.00 95.12 88 LEU A O 1
ATOM 677 N N . LEU A 1 89 ? -3.751 7.000 -2.659 1.00 94.56 89 LEU A N 1
ATOM 678 C CA . LEU A 1 89 ? -4.575 8.194 -2.544 1.00 94.56 89 LEU A CA 1
ATOM 679 C C . LEU A 1 89 ? -5.450 8.084 -1.306 1.00 94.56 89 LEU A C 1
ATOM 681 O O . LEU A 1 89 ? -6.229 7.138 -1.172 1.00 94.56 89 LEU A O 1
ATOM 685 N N . LYS A 1 90 ? -5.403 9.106 -0.455 1.00 95.19 90 LYS A N 1
ATOM 686 C CA . LYS A 1 90 ? -6.385 9.276 0.609 1.00 95.19 90 LYS A CA 1
ATOM 687 C C . LYS A 1 90 ? -7.730 9.714 0.018 1.00 95.19 90 LYS A C 1
ATOM 689 O O . LYS A 1 90 ? -7.838 10.790 -0.563 1.00 95.19 90 LYS A O 1
ATOM 694 N N . VAL A 1 91 ? -8.763 8.900 0.217 1.00 94.12 91 VAL A N 1
ATOM 695 C CA . VAL A 1 91 ? -10.131 9.131 -0.287 1.00 94.12 91 VAL A CA 1
ATOM 696 C C . VAL A 1 91 ? -11.156 9.411 0.810 1.00 94.12 91 VAL A C 1
ATOM 698 O O . VAL A 1 91 ? -12.276 9.811 0.511 1.00 94.12 91 VAL A O 1
ATOM 701 N N . GLY A 1 92 ? -10.785 9.249 2.082 1.00 93.94 92 GLY A N 1
ATOM 702 C CA . GLY A 1 92 ? -11.663 9.545 3.214 1.00 93.94 92 GLY A CA 1
ATOM 703 C C . GLY A 1 92 ? -10.915 9.663 4.540 1.00 93.94 92 GLY A C 1
ATOM 704 O O . GLY A 1 92 ? -9.715 9.394 4.614 1.00 93.94 92 GLY A O 1
ATOM 705 N N . GLY A 1 93 ? -11.629 10.079 5.590 1.00 93.06 93 GLY A N 1
ATOM 706 C CA . GLY A 1 93 ? -11.093 10.205 6.952 1.00 93.06 93 GLY A CA 1
ATOM 707 C C . GLY A 1 93 ? -10.518 11.581 7.305 1.00 93.06 93 GLY A C 1
ATOM 708 O O . GLY A 1 93 ? -10.298 12.447 6.451 1.00 93.06 93 GLY A O 1
ATOM 709 N N . ARG A 1 94 ? -10.237 11.803 8.593 1.00 91.00 94 ARG A N 1
ATOM 710 C CA . ARG A 1 94 ? -9.769 13.103 9.115 1.00 91.00 94 ARG A CA 1
ATOM 711 C C . ARG A 1 94 ? -8.314 13.356 8.726 1.00 91.00 94 ARG A C 1
ATOM 713 O O . ARG A 1 94 ? -7.501 12.444 8.766 1.00 91.00 94 ARG A O 1
ATOM 720 N N . LYS A 1 95 ? -7.959 14.581 8.315 1.00 84.19 95 LYS A N 1
ATOM 721 C CA . LYS A 1 95 ? -6.592 14.924 7.849 1.00 84.19 95 LYS A CA 1
ATOM 722 C C . LYS A 1 95 ? -5.506 14.609 8.876 1.00 84.19 95 LYS A C 1
ATOM 724 O O . LYS A 1 95 ? -4.513 14.012 8.505 1.00 84.19 95 LYS A O 1
ATOM 729 N N . THR A 1 96 ? -5.749 14.918 10.139 1.00 88.44 96 THR A N 1
ATOM 730 C CA . THR A 1 96 ? -4.784 14.773 11.237 1.00 88.44 96 THR A CA 1
ATOM 731 C C . THR A 1 96 ? -4.815 13.409 11.929 1.00 88.44 96 THR A C 1
ATOM 733 O O . THR A 1 96 ? -4.135 13.231 12.930 1.00 88.44 96 THR A O 1
ATOM 736 N N . LEU A 1 97 ? -5.635 12.463 11.450 1.00 92.12 97 LEU A N 1
ATOM 737 C CA . LEU A 1 97 ? -5.874 11.188 12.132 1.00 92.12 97 LEU A CA 1
ATOM 738 C C . LEU A 1 97 ? -5.695 10.005 11.159 1.00 92.12 97 LEU A C 1
ATOM 740 O O . LEU A 1 97 ? -6.700 9.531 10.610 1.00 92.12 97 LEU A O 1
ATOM 744 N N . PRO A 1 98 ? -4.445 9.562 10.914 1.00 89.56 98 PRO A N 1
ATOM 745 C CA . PRO A 1 98 ? -4.087 8.485 9.981 1.00 89.56 98 PRO A CA 1
ATOM 746 C C . PRO A 1 98 ? -4.904 7.205 10.146 1.00 89.56 98 PRO A C 1
ATOM 748 O O . PRO A 1 98 ? -5.390 6.638 9.173 1.00 89.56 98 PRO A O 1
ATOM 751 N N . GLN A 1 99 ? -5.184 6.809 11.384 1.00 93.56 99 GLN A N 1
ATOM 752 C CA . GLN A 1 99 ? -6.002 5.641 11.708 1.00 93.56 99 GLN A CA 1
ATOM 753 C C . GLN A 1 99 ? -7.450 5.721 11.204 1.00 93.56 99 GLN A C 1
ATOM 755 O O . GLN A 1 99 ? -8.111 4.699 11.107 1.00 93.56 99 GLN A O 1
ATOM 760 N N . SER A 1 100 ? -7.960 6.916 10.888 1.00 94.75 100 SER A N 1
ATOM 761 C CA . SER A 1 100 ? -9.310 7.095 10.332 1.00 94.75 100 SER A CA 1
ATOM 762 C C . SER A 1 100 ? -9.342 7.124 8.805 1.00 94.75 100 SER A C 1
ATOM 764 O O . SER A 1 100 ? -10.403 7.357 8.221 1.00 94.75 100 SER A O 1
ATOM 766 N N . TRP A 1 101 ? -8.188 6.998 8.147 1.00 96.44 101 TRP A N 1
ATOM 767 C CA . TRP A 1 101 ? -8.097 7.173 6.706 1.00 96.44 101 TRP A CA 1
ATOM 768 C C . TRP A 1 101 ? -8.741 6.015 5.951 1.00 96.44 101 TRP A C 1
ATOM 770 O O . TRP A 1 101 ? -8.750 4.863 6.386 1.00 96.44 101 TRP A O 1
ATOM 780 N N . ALA A 1 102 ? -9.263 6.358 4.779 1.00 95.88 102 ALA A N 1
ATOM 781 C CA . ALA A 1 102 ? -9.553 5.404 3.725 1.00 95.88 102 ALA A CA 1
ATOM 782 C C . ALA A 1 102 ? -8.625 5.696 2.547 1.00 95.88 102 ALA A C 1
ATOM 784 O O . ALA A 1 102 ? -8.514 6.856 2.129 1.00 95.88 102 ALA A O 1
ATOM 785 N N . THR A 1 103 ? -7.969 4.666 2.022 1.00 95.88 103 THR A N 1
ATOM 786 C CA . THR A 1 103 ? -6.964 4.775 0.960 1.00 95.88 103 THR A CA 1
ATOM 787 C C . THR A 1 103 ? -7.308 3.897 -0.236 1.00 95.88 103 THR A C 1
ATOM 789 O O . THR A 1 103 ? -8.039 2.914 -0.126 1.00 95.88 103 THR A O 1
ATOM 792 N N . ARG A 1 104 ? -6.808 4.269 -1.415 1.00 94.94 104 ARG A N 1
ATOM 793 C CA . ARG A 1 104 ? -6.886 3.462 -2.642 1.00 94.94 104 ARG A CA 1
ATOM 794 C C . ARG A 1 104 ? -5.570 3.537 -3.418 1.00 94.94 104 ARG A C 1
ATOM 796 O O . ARG A 1 104 ? -4.887 4.551 -3.282 1.00 94.94 104 ARG A O 1
ATOM 803 N N . PRO A 1 105 ? -5.244 2.560 -4.278 1.00 93.88 105 PRO A N 1
ATOM 804 C CA . PRO A 1 105 ? -4.093 2.665 -5.169 1.00 93.88 105 PRO A CA 1
ATOM 805 C C . PRO A 1 105 ? -4.178 3.909 -6.057 1.00 93.88 105 PRO A C 1
ATOM 807 O O . PRO A 1 105 ? -5.256 4.252 -6.554 1.00 93.88 105 PRO A O 1
ATOM 810 N N . ASN A 1 106 ? -3.052 4.595 -6.257 1.00 93.88 106 ASN A N 1
ATOM 811 C CA . ASN A 1 106 ? -2.965 5.737 -7.158 1.00 93.88 106 ASN A CA 1
ATOM 812 C C . ASN A 1 106 ? -2.712 5.268 -8.604 1.00 93.88 106 ASN A C 1
ATOM 814 O O . ASN A 1 106 ? -1.613 4.793 -8.904 1.00 93.88 106 ASN A O 1
ATOM 818 N N . PRO A 1 107 ? -3.652 5.462 -9.548 1.00 90.50 107 PRO A N 1
ATOM 819 C CA . PRO A 1 107 ? -3.442 5.063 -10.942 1.00 90.50 107 PRO A CA 1
ATOM 820 C C . PRO A 1 107 ? -2.239 5.764 -11.589 1.00 90.50 107 PRO A C 1
ATOM 822 O O . PRO A 1 107 ? -1.541 5.186 -12.422 1.00 90.50 107 PRO A O 1
ATOM 825 N N . SER A 1 108 ? -1.954 7.005 -11.180 1.00 92.19 108 SER A N 1
ATOM 826 C CA . SER A 1 108 ? -0.818 7.771 -11.695 1.00 92.19 108 SER A CA 1
ATOM 827 C C . SER A 1 108 ? 0.521 7.159 -11.292 1.00 92.19 108 SER A C 1
ATOM 829 O O . SER A 1 108 ? 1.474 7.223 -12.069 1.00 92.19 108 SER A O 1
ATOM 831 N N . PHE A 1 109 ? 0.602 6.540 -10.112 1.00 91.50 109 PHE A N 1
ATOM 832 C CA . PHE A 1 109 ? 1.812 5.861 -9.654 1.00 91.50 109 PHE A CA 1
ATOM 833 C C . PHE A 1 109 ? 2.137 4.651 -10.534 1.00 91.50 109 PHE A C 1
ATOM 835 O O . PHE A 1 109 ? 3.271 4.509 -10.986 1.00 91.50 109 PHE A O 1
ATOM 842 N N . VAL A 1 110 ? 1.125 3.858 -10.902 1.00 87.88 110 VAL A N 1
ATOM 843 C CA . VAL A 1 110 ? 1.286 2.728 -11.835 1.00 87.88 110 VAL A CA 1
ATOM 844 C C . VAL A 1 110 ? 1.835 3.203 -13.183 1.00 87.88 110 VAL A C 1
ATOM 846 O O . VAL A 1 110 ? 2.777 2.623 -13.719 1.00 87.88 110 VAL A O 1
ATOM 849 N N . LEU A 1 111 ? 1.317 4.312 -13.719 1.00 92.19 111 LEU A N 1
ATOM 850 C CA . LEU A 1 111 ? 1.829 4.886 -14.968 1.00 92.19 111 LEU A CA 1
ATOM 85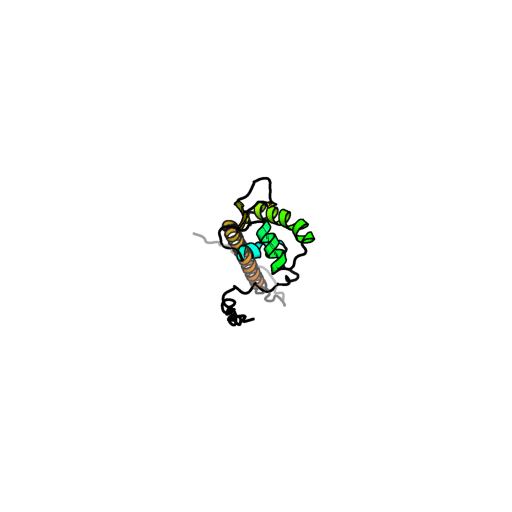1 C C . LEU A 1 111 ? 3.277 5.387 -14.841 1.00 92.19 111 LEU A C 1
ATOM 853 O O . LEU A 1 111 ? 4.056 5.238 -15.786 1.00 92.19 111 LEU A O 1
ATOM 857 N N . LYS A 1 112 ? 3.655 5.973 -13.696 1.00 92.44 112 LYS A N 1
ATOM 858 C CA . LYS A 1 112 ? 5.044 6.378 -13.413 1.00 92.44 112 LYS A CA 1
ATOM 859 C C . LYS A 1 112 ? 5.973 5.161 -13.370 1.00 92.44 112 LYS A C 1
ATOM 861 O O . LYS A 1 112 ? 7.016 5.188 -14.025 1.00 92.44 112 LYS A O 1
ATOM 866 N N . LEU A 1 113 ? 5.568 4.088 -12.691 1.00 91.00 113 LEU A N 1
ATOM 867 C CA . LEU A 1 113 ? 6.319 2.833 -12.635 1.00 91.00 113 LEU A CA 1
ATOM 868 C C . LEU A 1 113 ? 6.496 2.208 -14.020 1.00 91.00 113 LEU A C 1
ATOM 870 O O . LEU A 1 113 ? 7.620 1.915 -14.414 1.00 91.00 113 LEU A O 1
ATOM 874 N N . LEU A 1 114 ? 5.426 2.089 -14.811 1.00 93.12 114 LEU A N 1
ATOM 875 C CA . LEU A 1 114 ? 5.500 1.538 -16.171 1.00 93.12 114 LEU A CA 1
ATOM 876 C C . LEU A 1 114 ? 6.465 2.327 -17.065 1.00 93.12 114 LEU A C 1
ATOM 878 O O . LEU A 1 114 ? 7.221 1.747 -17.847 1.00 93.12 114 LEU A O 1
ATOM 882 N N . ARG A 1 115 ? 6.479 3.660 -16.940 1.00 94.38 115 ARG A N 1
ATOM 883 C CA . ARG A 1 115 ? 7.449 4.507 -17.649 1.00 94.38 115 ARG A CA 1
ATOM 884 C C . ARG A 1 115 ? 8.877 4.226 -17.191 1.00 94.38 115 ARG A C 1
ATOM 886 O O . ARG A 1 115 ? 9.761 4.148 -18.041 1.00 94.38 115 ARG A O 1
ATOM 893 N N . ARG A 1 116 ? 9.101 4.058 -15.886 1.00 94.69 116 ARG A N 1
ATOM 894 C CA . ARG A 1 116 ? 10.422 3.760 -15.327 1.00 94.69 116 ARG A CA 1
ATOM 895 C C . ARG A 1 116 ? 10.938 2.400 -15.792 1.00 94.69 116 ARG A C 1
ATOM 897 O O . ARG A 1 116 ? 12.024 2.347 -16.359 1.00 94.69 116 ARG A O 1
ATOM 904 N N . VAL A 1 117 ? 10.120 1.356 -15.674 1.00 95.75 117 VAL A N 1
ATOM 905 C CA . VAL A 1 117 ? 10.440 0.001 -16.149 1.00 95.75 117 VAL A CA 1
ATOM 906 C C . VAL A 1 117 ? 10.769 0.014 -17.641 1.00 95.75 117 VAL A C 1
ATOM 908 O O . VAL A 1 117 ? 11.758 -0.572 -18.067 1.00 95.75 117 VAL A O 1
ATOM 911 N N . ARG A 1 118 ? 10.004 0.754 -18.456 1.00 95.50 118 ARG A N 1
ATOM 912 C CA . ARG A 1 118 ? 10.297 0.902 -19.891 1.00 95.50 118 ARG A CA 1
ATOM 913 C C . ARG A 1 118 ? 11.656 1.556 -20.155 1.00 95.50 118 ARG A C 1
ATOM 915 O O . ARG A 1 118 ? 12.322 1.189 -21.122 1.00 95.50 118 ARG A O 1
ATOM 922 N N . LEU A 1 119 ? 12.048 2.552 -19.362 1.00 96.44 119 LEU A N 1
ATOM 923 C CA . LEU A 1 119 ? 13.347 3.217 -19.502 1.00 96.44 119 LEU A CA 1
ATOM 924 C C . LEU A 1 119 ? 14.497 2.302 -19.074 1.00 96.44 119 LEU A C 1
ATOM 926 O O . LEU A 1 119 ? 15.497 2.225 -19.782 1.00 96.44 119 LEU A O 1
ATOM 930 N N . GLU A 1 120 ? 14.337 1.576 -17.972 1.00 96.19 120 GLU A N 1
ATOM 931 C CA . GLU A 1 120 ? 15.341 0.625 -17.484 1.00 96.19 120 GLU A CA 1
ATOM 932 C C . GLU A 1 120 ? 15.513 -0.552 -18.443 1.00 96.19 120 GLU A C 1
ATOM 934 O O . GLU A 1 120 ? 16.637 -0.866 -18.825 1.00 96.19 120 GLU A O 1
ATOM 939 N N . ALA A 1 121 ? 14.417 -1.122 -18.949 1.00 95.44 121 ALA A N 1
ATOM 940 C CA . ALA A 1 121 ? 14.470 -2.169 -19.965 1.00 95.44 121 ALA A CA 1
ATOM 941 C C . ALA A 1 121 ? 15.222 -1.703 -21.222 1.00 95.44 121 ALA A C 1
ATOM 943 O O . ALA A 1 121 ? 16.039 -2.437 -21.770 1.00 95.44 121 ALA A O 1
ATOM 944 N N . ARG A 1 122 ? 15.006 -0.456 -21.664 1.00 95.25 122 ARG A N 1
ATOM 945 C CA . ARG A 1 122 ? 15.763 0.128 -22.784 1.00 95.25 122 ARG A CA 1
ATOM 946 C C . ARG A 1 122 ? 17.249 0.273 -22.474 1.00 95.25 122 ARG A C 1
ATOM 948 O O . ARG A 1 122 ? 18.060 -0.003 -23.351 1.00 95.25 122 ARG A O 1
ATOM 95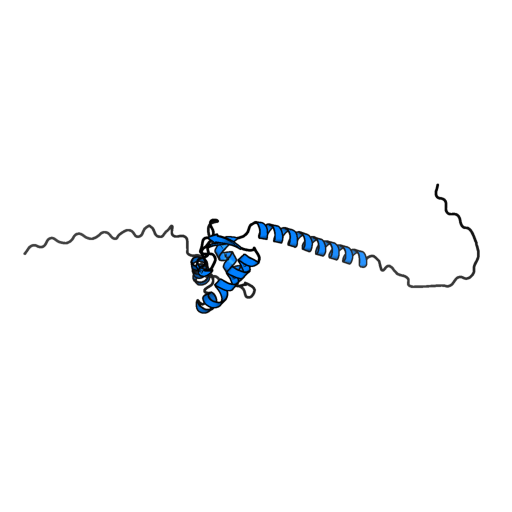5 N N . ALA A 1 123 ? 17.601 0.698 -21.262 1.00 94.81 123 ALA A N 1
ATOM 956 C CA . ALA A 1 123 ? 18.993 0.825 -20.844 1.00 94.81 123 ALA A CA 1
ATOM 957 C C . ALA A 1 123 ? 19.697 -0.540 -20.816 1.00 94.81 123 ALA A C 1
ATOM 959 O O . ALA A 1 123 ? 20.804 -0.664 -21.332 1.00 94.81 123 ALA A O 1
ATOM 960 N N . VAL A 1 124 ? 19.028 -1.572 -20.296 1.00 95.00 124 VAL A N 1
ATOM 961 C CA . VAL A 1 124 ? 19.542 -2.948 -20.276 1.00 95.00 124 VAL A CA 1
ATOM 962 C C . VAL A 1 124 ? 19.726 -3.489 -21.694 1.00 95.00 124 VAL A C 1
ATOM 964 O O . VAL A 1 124 ? 20.787 -4.019 -22.007 1.00 95.00 124 VAL A O 1
ATOM 967 N N . LEU A 1 125 ? 18.741 -3.302 -22.580 1.00 93.00 125 LEU A N 1
ATOM 968 C CA . LEU A 1 125 ? 18.845 -3.731 -23.980 1.00 93.00 125 LEU A CA 1
ATOM 969 C C . LEU A 1 125 ? 19.979 -3.012 -24.726 1.00 93.00 125 LEU A C 1
ATOM 971 O O . LEU A 1 125 ? 20.709 -3.641 -25.488 1.00 93.00 125 LEU A O 1
ATOM 975 N N . ALA A 1 126 ? 20.161 -1.711 -24.489 1.00 92.31 126 ALA A N 1
ATOM 976 C CA . ALA A 1 126 ? 21.264 -0.953 -25.075 1.00 92.31 126 ALA A CA 1
ATOM 977 C C . ALA A 1 126 ? 22.631 -1.426 -24.550 1.00 92.31 126 ALA A C 1
ATOM 979 O O . ALA A 1 126 ? 23.571 -1.566 -25.332 1.00 92.31 126 ALA A O 1
ATOM 980 N N . ALA A 1 127 ? 22.738 -1.714 -23.249 1.00 90.88 127 ALA A N 1
ATOM 981 C CA . ALA A 1 127 ? 23.952 -2.257 -22.647 1.00 90.88 127 ALA A CA 1
ATOM 982 C C . ALA A 1 127 ? 24.292 -3.653 -23.197 1.00 90.88 127 ALA A C 1
ATOM 984 O O . ALA A 1 127 ? 25.450 -3.917 -23.516 1.00 90.88 127 ALA A O 1
ATOM 985 N N . ALA A 1 128 ? 23.288 -4.516 -23.378 1.00 89.38 128 ALA A N 1
ATOM 986 C CA . ALA A 1 128 ? 23.462 -5.835 -23.982 1.00 89.38 128 ALA A CA 1
ATOM 987 C C . ALA A 1 128 ? 23.962 -5.738 -25.436 1.00 89.38 128 ALA A C 1
ATOM 989 O O . ALA A 1 128 ? 24.948 -6.381 -25.789 1.00 89.38 128 ALA A O 1
ATOM 990 N N . ALA A 1 129 ? 23.366 -4.863 -26.253 1.00 86.94 129 ALA A N 1
ATOM 991 C CA . ALA A 1 129 ? 23.805 -4.642 -27.634 1.00 86.94 129 ALA A CA 1
ATOM 992 C C . ALA A 1 129 ? 25.243 -4.087 -27.724 1.00 86.94 129 ALA A C 1
ATOM 994 O O . ALA A 1 129 ? 26.013 -4.475 -28.604 1.00 86.94 129 ALA A O 1
ATOM 995 N N . ALA A 1 130 ? 25.638 -3.204 -26.800 1.00 82.00 130 ALA A N 1
ATOM 996 C CA . ALA A 1 130 ? 27.009 -2.700 -26.727 1.00 82.00 130 ALA A CA 1
ATOM 997 C C . ALA A 1 130 ? 28.016 -3.796 -26.324 1.00 82.00 130 ALA A C 1
ATOM 999 O O . ALA A 1 130 ? 29.124 -3.849 -26.864 1.00 82.00 130 ALA A O 1
ATOM 1000 N N . ALA A 1 131 ? 27.632 -4.702 -25.419 1.00 77.69 131 ALA A N 1
ATOM 1001 C CA . ALA A 1 131 ? 28.465 -5.834 -25.018 1.00 77.69 131 ALA A CA 1
ATOM 1002 C C . ALA A 1 131 ? 28.716 -6.815 -26.183 1.00 77.69 131 ALA A C 1
ATOM 1004 O O . ALA A 1 131 ? 29.847 -7.271 -26.362 1.00 77.69 131 ALA A O 1
ATOM 1005 N N . GLU A 1 132 ? 27.711 -7.072 -27.026 1.00 68.69 132 GLU A N 1
ATOM 1006 C CA . GLU A 1 132 ? 27.851 -7.910 -28.229 1.00 68.69 132 GLU A CA 1
ATOM 1007 C C . GLU A 1 132 ? 28.711 -7.251 -29.324 1.00 68.69 132 GLU A C 1
ATOM 1009 O O . GLU A 1 132 ? 29.503 -7.920 -29.988 1.00 68.69 132 GLU A O 1
ATOM 1014 N N . GLY A 1 133 ? 28.636 -5.926 -29.483 1.00 59.41 133 GLY A N 1
ATOM 1015 C CA . GLY A 1 133 ? 29.469 -5.185 -30.439 1.00 59.41 133 GLY A CA 1
ATOM 1016 C C . GLY A 1 133 ? 30.963 -5.138 -30.082 1.00 59.41 133 GLY A C 1
ATOM 1017 O O . GLY A 1 133 ? 31.804 -4.945 -30.961 1.00 59.41 133 GLY A O 1
ATOM 1018 N N . THR A 1 134 ? 31.315 -5.347 -28.810 1.00 55.12 134 THR A N 1
ATOM 1019 C CA . THR A 1 134 ? 32.700 -5.225 -28.320 1.00 55.12 134 THR A CA 1
ATOM 1020 C C . THR A 1 134 ? 33.504 -6.527 -28.477 1.00 55.12 134 THR A C 1
ATOM 1022 O O . THR A 1 134 ? 34.730 -6.495 -28.569 1.00 55.12 134 THR A O 1
ATOM 1025 N N . THR A 1 135 ? 32.845 -7.685 -28.595 1.00 54.31 135 THR A N 1
ATOM 1026 C CA . THR A 1 135 ? 33.509 -8.991 -28.798 1.00 54.31 135 THR A CA 1
ATOM 1027 C C . THR A 1 135 ? 33.802 -9.316 -30.269 1.00 54.31 135 THR A C 1
ATOM 1029 O O . THR A 1 135 ? 34.651 -10.161 -30.550 1.00 54.31 135 THR A O 1
ATOM 1032 N N . GLY A 1 136 ? 33.197 -8.601 -31.226 1.00 50.88 136 GLY A N 1
ATOM 1033 C CA . GLY A 1 136 ? 33.462 -8.759 -32.666 1.00 50.88 136 GLY A CA 1
ATOM 1034 C C . GLY A 1 136 ? 34.745 -8.088 -33.189 1.00 50.88 136 GLY A C 1
ATOM 1035 O O . GLY A 1 136 ? 35.123 -8.311 -34.340 1.00 50.88 136 GLY A O 1
ATOM 1036 N N . GLY A 1 137 ? 35.423 -7.271 -32.371 1.00 48.56 137 GLY A N 1
ATOM 1037 C CA . GLY A 1 137 ? 36.536 -6.405 -32.791 1.00 48.56 137 GLY A CA 1
ATOM 1038 C C . GLY A 1 137 ? 37.957 -6.951 -32.594 1.00 48.56 137 GLY A C 1
ATOM 1039 O O . GLY A 1 137 ? 38.911 -6.311 -33.032 1.00 48.56 137 GLY A O 1
ATOM 1040 N N . LEU A 1 138 ? 38.147 -8.121 -31.973 1.00 50.78 138 LEU A N 1
ATOM 1041 C CA . LEU A 1 138 ? 39.481 -8.712 -31.782 1.00 50.78 138 LEU A CA 1
ATOM 1042 C C . LEU A 1 138 ? 39.805 -9.760 -32.860 1.00 50.78 138 LEU A C 1
ATOM 1044 O O . LEU A 1 138 ? 39.895 -10.958 -32.595 1.00 50.78 138 LEU A O 1
ATOM 1048 N N . LYS A 1 139 ? 40.050 -9.311 -34.098 1.00 54.56 139 LYS A N 1
ATOM 1049 C CA . LYS A 1 139 ? 40.755 -10.112 -35.117 1.00 54.56 139 LYS A CA 1
ATOM 1050 C C . LYS A 1 139 ? 42.185 -9.596 -35.322 1.00 54.56 139 LYS A C 1
ATOM 1052 O O . LYS A 1 139 ? 42.430 -8.687 -36.100 1.00 54.56 139 LYS A O 1
ATOM 1057 N N . ARG A 1 140 ? 43.102 -10.267 -34.612 1.00 56.22 140 ARG A N 1
ATOM 1058 C CA . ARG A 1 140 ? 44.491 -10.642 -34.957 1.00 56.22 140 ARG A CA 1
ATOM 1059 C C . ARG A 1 140 ? 45.387 -9.586 -35.625 1.00 56.22 140 ARG A C 1
ATOM 1061 O O . ARG A 1 140 ? 45.356 -9.420 -36.839 1.00 56.22 140 ARG A O 1
ATOM 1068 N N . LYS A 1 141 ? 46.354 -9.068 -34.860 1.00 45.59 141 LYS A N 1
ATOM 1069 C CA . LYS A 1 141 ? 47.674 -8.697 -35.393 1.00 45.59 141 LYS A CA 1
ATOM 1070 C C . LYS A 1 141 ? 48.741 -9.508 -34.654 1.00 45.59 141 LYS A C 1
ATOM 1072 O O . LYS A 1 141 ? 49.194 -9.121 -33.585 1.00 45.59 141 LYS A O 1
ATOM 1077 N N . ALA A 1 142 ? 4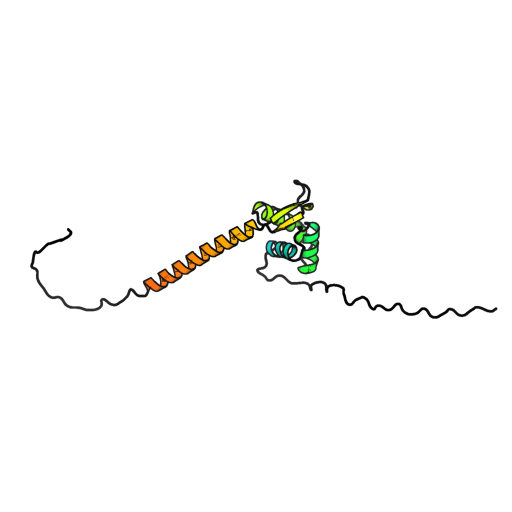9.074 -10.671 -35.206 1.00 49.44 142 ALA A N 1
ATOM 1078 C CA . ALA A 1 142 ? 50.206 -11.491 -34.791 1.00 49.44 142 ALA A CA 1
ATOM 1079 C C . ALA A 1 142 ? 51.019 -11.845 -36.046 1.00 49.44 142 ALA A C 1
ATOM 1081 O O . ALA A 1 142 ? 50.467 -12.454 -36.959 1.00 49.44 142 ALA A O 1
ATOM 1082 N N . GLY A 1 143 ? 52.296 -11.437 -36.049 1.00 42.22 143 GLY A N 1
ATOM 1083 C CA . GLY A 1 143 ? 53.319 -11.702 -37.077 1.00 42.22 143 GLY A CA 1
ATOM 1084 C C . GLY A 1 143 ? 53.144 -10.870 -38.353 1.00 42.22 143 GLY A C 1
ATOM 1085 O O . GLY A 1 143 ? 52.035 -10.718 -38.839 1.00 42.22 143 GLY A O 1
ATOM 1086 N N . GLY A 1 144 ? 54.150 -10.262 -38.968 1.00 40.34 144 GLY A N 1
ATOM 1087 C CA . GLY A 1 144 ? 55.600 -10.290 -38.826 1.00 40.34 144 GLY A CA 1
ATOM 1088 C C . GLY A 1 144 ? 56.184 -9.658 -40.103 1.00 40.34 144 GLY A C 1
ATOM 1089 O O . GLY A 1 144 ? 55.473 -9.527 -41.096 1.00 40.34 144 GLY A O 1
ATOM 1090 N N . GLU A 1 145 ? 57.461 -9.295 -40.040 1.00 38.81 145 GLU A N 1
ATOM 1091 C CA . GLU A 1 145 ? 58.352 -8.878 -41.137 1.00 38.81 145 GLU A CA 1
ATOM 1092 C C . GLU A 1 145 ? 58.348 -7.408 -41.600 1.00 38.81 145 GLU A C 1
ATOM 1094 O O . GLU A 1 145 ? 57.485 -6.904 -42.319 1.00 38.81 145 GLU A O 1
ATOM 1099 N N . GLU A 1 146 ? 59.443 -6.759 -41.192 1.00 43.44 146 GLU A N 1
ATOM 1100 C CA . GLU A 1 146 ? 60.137 -5.664 -41.861 1.00 43.44 146 GLU A CA 1
ATOM 1101 C C . GLU A 1 146 ? 60.171 -5.827 -43.386 1.00 43.44 146 GLU A C 1
ATOM 1103 O O . GLU A 1 146 ? 60.727 -6.794 -43.906 1.00 43.44 146 GLU A O 1
ATOM 1108 N N . ARG A 1 147 ? 59.730 -4.793 -44.110 1.00 41.84 147 ARG A N 1
ATOM 1109 C CA . ARG A 1 147 ? 60.414 -4.366 -45.333 1.00 41.84 147 ARG A CA 1
ATOM 1110 C C . ARG A 1 147 ? 60.556 -2.853 -45.359 1.00 41.84 147 ARG A C 1
ATOM 1112 O O . ARG A 1 147 ? 59.689 -2.098 -44.930 1.00 41.84 147 ARG A O 1
ATOM 1119 N N . THR A 1 148 ? 61.734 -2.474 -45.808 1.00 40.28 148 THR A N 1
ATOM 1120 C CA . THR A 1 148 ? 62.406 -1.195 -45.697 1.00 40.28 148 THR A CA 1
ATOM 1121 C C . THR A 1 148 ? 61.950 -0.165 -46.734 1.00 40.28 148 THR A C 1
ATOM 1123 O O . THR A 1 148 ? 61.644 -0.489 -47.878 1.00 40.28 148 THR A O 1
ATOM 1126 N N . SER A 1 149 ? 62.078 1.093 -46.307 1.00 43.53 149 SER A N 1
ATOM 1127 C CA . SER A 1 149 ? 62.467 2.283 -47.078 1.00 43.53 149 SER A CA 1
ATOM 1128 C C . SER A 1 149 ? 61.425 3.161 -47.793 1.00 43.53 149 SER A C 1
ATOM 1130 O O . SER A 1 149 ? 60.365 2.698 -48.207 1.00 43.53 149 SER A O 1
ATOM 1132 N N . PRO A 1 150 ? 61.726 4.480 -47.884 1.00 55.84 150 PRO A N 1
ATOM 1133 C CA . PRO A 1 150 ? 60.737 5.548 -47.947 1.00 55.84 150 PRO A CA 1
ATOM 1134 C C . PRO A 1 150 ? 60.658 6.198 -49.333 1.00 55.84 150 PRO A C 1
ATOM 1136 O O . PRO A 1 150 ? 61.647 6.290 -50.057 1.00 55.84 150 PRO A O 1
ATOM 1139 N N . GLY A 1 151 ? 59.498 6.750 -49.676 1.00 35.12 151 GLY A N 1
ATOM 1140 C CA . GLY A 1 151 ? 59.396 7.653 -50.817 1.00 35.12 151 GLY A CA 1
ATOM 1141 C C . GLY A 1 151 ? 57.966 7.876 -51.276 1.00 35.12 151 GLY A C 1
ATOM 1142 O O . GLY A 1 151 ? 57.211 6.926 -51.438 1.00 35.12 151 GLY A O 1
ATOM 1143 N N . GLY A 1 152 ? 57.627 9.138 -51.543 1.00 34.81 152 GLY A N 1
ATOM 1144 C CA . GLY A 1 152 ? 56.545 9.455 -52.476 1.00 34.81 152 GLY A CA 1
ATOM 1145 C C . GLY A 1 152 ? 55.427 10.329 -51.931 1.00 34.81 152 GLY A C 1
ATOM 1146 O O . GLY A 1 152 ? 54.342 9.854 -51.629 1.00 34.81 152 GLY A O 1
ATOM 1147 N N . SER A 1 153 ? 55.714 11.628 -51.888 1.00 40.16 153 SER A N 1
ATOM 1148 C CA . SER A 1 153 ? 54.778 12.750 -52.024 1.00 40.16 153 SER A CA 1
ATOM 1149 C C . SER A 1 153 ? 53.577 12.469 -52.944 1.00 40.16 153 SER A C 1
ATOM 1151 O O . SER A 1 153 ? 53.742 11.884 -54.013 1.00 40.16 153 SER A O 1
ATOM 1153 N N . GLY A 1 154 ? 52.393 12.978 -52.586 1.00 41.03 154 GLY A N 1
ATOM 1154 C CA . GLY A 1 154 ? 51.271 13.039 -53.526 1.00 41.03 154 GLY A CA 1
ATOM 1155 C C . GLY A 1 154 ? 49.913 13.294 -52.890 1.00 41.03 154 GLY A C 1
ATOM 1156 O O . GLY A 1 154 ? 49.046 12.427 -52.908 1.00 41.03 154 GLY A O 1
ATOM 1157 N N . GLY A 1 155 ? 49.710 14.486 -52.329 1.00 43.81 155 GLY A N 1
ATOM 1158 C CA . GLY A 1 155 ? 48.378 14.932 -51.936 1.00 43.81 155 GLY A CA 1
ATOM 1159 C C . GLY A 1 155 ? 47.459 15.142 -53.143 1.00 43.81 155 GLY A C 1
ATOM 1160 O O . GLY A 1 155 ? 47.889 15.650 -54.175 1.00 43.81 155 GLY A O 1
ATOM 1161 N N . LYS A 1 156 ? 46.172 14.825 -52.972 1.00 45.84 156 LYS A N 1
ATOM 1162 C CA . LYS A 1 156 ? 45.060 15.636 -53.487 1.00 45.84 156 LYS A CA 1
ATOM 1163 C C . LYS A 1 156 ? 43.745 15.196 -52.848 1.00 45.84 156 LYS A C 1
ATOM 1165 O O . LYS A 1 156 ? 43.198 14.145 -53.161 1.00 45.84 156 LYS A O 1
ATOM 1170 N N . MET A 1 157 ? 43.243 16.044 -51.952 1.00 47.94 157 MET A N 1
ATOM 1171 C CA . MET A 1 157 ? 41.812 16.147 -51.689 1.00 47.94 157 MET A CA 1
ATOM 1172 C C . MET A 1 157 ? 41.110 16.601 -52.972 1.00 47.94 157 MET A C 1
ATOM 1174 O O . MET A 1 157 ? 41.585 17.519 -53.638 1.00 47.94 157 MET A O 1
ATOM 1178 N N . ALA A 1 158 ? 39.955 16.014 -53.263 1.00 46.75 158 ALA A N 1
ATOM 1179 C CA . ALA A 1 158 ? 38.967 16.608 -54.148 1.00 46.75 158 ALA A CA 1
ATOM 1180 C C . ALA A 1 158 ? 37.600 16.545 -53.456 1.00 46.75 158 ALA A C 1
ATOM 1182 O O . ALA A 1 158 ? 37.027 15.473 -53.262 1.00 46.75 158 ALA A O 1
ATOM 1183 N N . ARG A 1 159 ? 37.108 17.719 -53.055 1.00 40.88 159 ARG A N 1
ATOM 1184 C CA . ARG A 1 159 ? 35.688 18.018 -52.884 1.00 40.88 159 ARG A CA 1
ATOM 1185 C C . ARG A 1 159 ? 35.397 19.254 -53.735 1.00 40.88 159 ARG A C 1
ATOM 1187 O O . ARG A 1 159 ? 36.176 20.204 -53.669 1.00 40.88 159 ARG A O 1
ATOM 1194 N N . ILE A 1 160 ? 34.224 19.201 -54.374 1.00 47.50 160 ILE A N 1
ATOM 1195 C CA . ILE A 1 160 ? 33.562 20.163 -55.275 1.00 47.50 160 ILE A CA 1
ATOM 1196 C C . ILE A 1 160 ? 33.993 20.023 -56.734 1.00 47.50 160 ILE A C 1
ATOM 1198 O O . ILE A 1 160 ? 35.138 20.392 -57.067 1.00 47.50 160 ILE A O 1
#

Radius of gyration: 35.21 Å; chains: 1; bounding box: 117×57×89 Å

Foldseek 3Di:
DDDDDDDDDDPDPPPPPVPDDPQDQADADDPPQDPLNLLQVLQVVDPQLFDALVSSLVSCCGHHVDDNVVCVVPSLVSQVVCVVVVQKDFPDDDPVDSNGTTIHGRPVVVVVVVVVVVVVVVVVVVVVVVVVVVVVPDDDDDDDDDDDDDDDDDDDDDDD